Protein AF-A0A7L0GWW5-F1 (afdb_monomer_lite)

Structure (mmCIF, N/CA/C/O backbone):
data_AF-A0A7L0GWW5-F1
#
_entry.id   AF-A0A7L0GWW5-F1
#
loop_
_atom_site.group_PDB
_atom_site.id
_atom_site.type_symbol
_atom_site.label_atom_id
_atom_site.label_alt_id
_atom_site.label_comp_id
_atom_site.label_asym_id
_atom_site.label_entity_id
_atom_site.label_seq_id
_atom_site.pdbx_PDB_ins_code
_atom_site.Cartn_x
_atom_site.Cartn_y
_atom_site.Cartn_z
_atom_site.occupancy
_atom_site.B_iso_or_equiv
_atom_site.auth_seq_id
_atom_site.auth_comp_id
_atom_site.auth_asym_id
_atom_site.auth_atom_id
_atom_site.pdbx_PDB_model_num
ATOM 1 N N . VAL A 1 1 ? -9.782 -15.167 8.260 1.00 96.25 1 VAL A N 1
ATOM 2 C CA . VAL A 1 1 ? -9.524 -15.244 9.720 1.00 96.25 1 VAL A CA 1
ATOM 3 C C . VAL A 1 1 ? -10.142 -14.069 10.475 1.00 96.25 1 VAL A C 1
ATOM 5 O O . VAL A 1 1 ? -11.089 -14.306 11.206 1.00 96.25 1 VAL A O 1
ATOM 8 N N . LEU A 1 2 ? -9.711 -12.818 10.256 1.00 97.88 2 LEU A N 1
ATOM 9 C CA . LEU A 1 2 ? -10.124 -11.645 11.058 1.00 97.88 2 LEU A CA 1
ATOM 10 C C . LEU A 1 2 ? -11.643 -11.485 11.277 1.00 97.88 2 LEU A C 1
ATOM 12 O O . LEU A 1 2 ? -12.079 -11.343 12.416 1.00 97.88 2 LEU A O 1
ATOM 16 N N . ARG A 1 3 ? -12.463 -11.606 10.222 1.00 98.06 3 ARG A N 1
ATOM 17 C CA . ARG A 1 3 ? -13.935 -11.537 10.350 1.00 98.06 3 ARG A CA 1
ATOM 18 C C . ARG A 1 3 ? -14.515 -12.601 11.290 1.00 98.06 3 ARG A C 1
ATOM 20 O O . ARG A 1 3 ? -15.441 -12.308 12.030 1.00 98.06 3 ARG A O 1
ATOM 27 N N . CYS A 1 4 ? -13.964 -13.817 11.280 1.00 98.19 4 CYS A N 1
ATOM 28 C CA . CYS A 1 4 ? -14.399 -14.910 12.158 1.00 98.19 4 CYS A CA 1
ATOM 29 C C . CYS A 1 4 ? -14.091 -14.619 13.633 1.00 98.19 4 CYS A C 1
ATOM 31 O O . CYS A 1 4 ? -14.794 -15.097 14.513 1.00 98.19 4 CYS A O 1
ATOM 33 N N . LEU A 1 5 ? -13.053 -13.822 13.894 1.00 98.25 5 LEU A N 1
ATOM 34 C CA . LEU A 1 5 ? -12.665 -13.383 15.234 1.00 98.25 5 LEU A CA 1
ATOM 35 C C . LEU A 1 5 ? -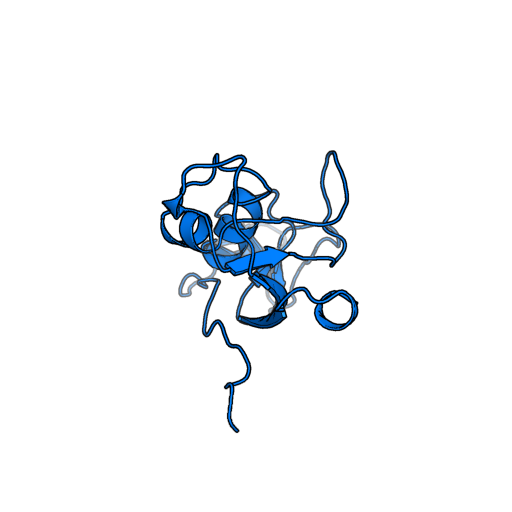13.407 -12.108 15.675 1.00 98.25 5 LEU A C 1
ATOM 37 O O . LEU A 1 5 ? -13.086 -11.547 16.715 1.00 98.25 5 LEU A O 1
ATOM 41 N N . GLY A 1 6 ? -14.374 -11.626 14.885 1.00 98.25 6 GLY A N 1
ATOM 42 C CA . GLY A 1 6 ? -15.159 -10.432 15.204 1.00 98.25 6 GLY A CA 1
ATOM 43 C C . GLY A 1 6 ? -14.499 -9.105 14.824 1.00 98.25 6 GLY A C 1
ATOM 44 O O . GLY A 1 6 ? -15.015 -8.054 15.189 1.00 98.25 6 GLY A O 1
ATOM 45 N N . ILE A 1 7 ? -13.392 -9.120 14.072 1.00 98.31 7 ILE A N 1
ATOM 46 C CA . ILE A 1 7 ? -12.709 -7.898 13.631 1.00 98.31 7 ILE A CA 1
ATOM 47 C C . ILE A 1 7 ? -13.275 -7.466 12.267 1.00 98.31 7 ILE A C 1
ATOM 49 O O . ILE A 1 7 ? -13.088 -8.189 11.273 1.00 98.31 7 ILE A O 1
ATOM 53 N N . PRO A 1 8 ? -13.936 -6.293 12.155 1.00 98.50 8 PRO A N 1
ATOM 54 C CA . PRO A 1 8 ? -14.446 -5.813 10.875 1.00 98.50 8 PRO A CA 1
ATOM 55 C C . PRO A 1 8 ? -13.290 -5.632 9.895 1.00 98.50 8 PRO A C 1
ATOM 57 O O . PRO A 1 8 ? -12.327 -4.932 10.186 1.00 98.50 8 PRO A O 1
ATOM 60 N N . THR A 1 9 ? -13.364 -6.303 8.746 1.00 98.44 9 THR A N 1
ATOM 61 C CA . THR A 1 9 ? -12.257 -6.366 7.781 1.00 98.44 9 THR A CA 1
ATOM 62 C C . THR A 1 9 ? -12.784 -6.308 6.354 1.00 98.44 9 THR A C 1
ATOM 64 O O . THR A 1 9 ? -13.790 -6.956 6.042 1.00 98.44 9 THR A O 1
ATOM 67 N N . ARG A 1 10 ? -12.092 -5.602 5.463 1.00 98.31 10 ARG A N 1
ATOM 68 C CA . ARG A 1 10 ? -12.332 -5.593 4.013 1.00 98.31 10 ARG A CA 1
ATOM 69 C C . ARG A 1 10 ? -11.044 -5.889 3.245 1.00 98.31 10 ARG A C 1
ATOM 71 O O . ARG A 1 10 ? -9.953 -5.724 3.778 1.00 98.31 10 ARG A O 1
ATOM 78 N N . MET A 1 11 ? -11.182 -6.370 2.013 1.00 97.94 11 MET A N 1
ATOM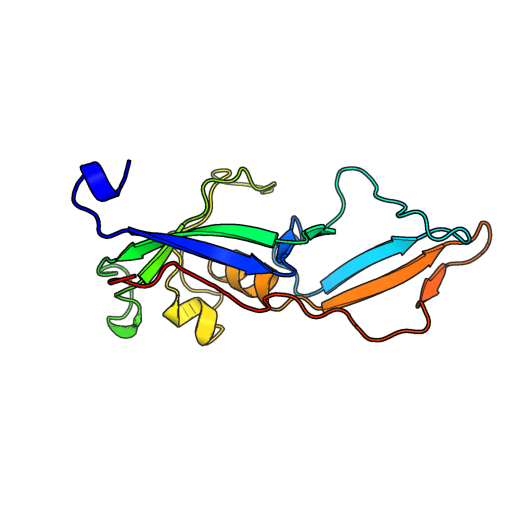 79 C CA . MET A 1 11 ? -10.050 -6.502 1.090 1.00 97.94 11 MET A CA 1
ATOM 80 C C . MET A 1 11 ? -9.949 -5.242 0.247 1.00 97.94 11 MET A C 1
ATOM 82 O O . MET A 1 11 ? -10.983 -4.690 -0.139 1.00 97.94 11 MET A O 1
ATOM 86 N N . VAL A 1 12 ? -8.728 -4.812 -0.035 1.00 98.38 12 VAL A N 1
ATOM 87 C CA . VAL A 1 12 ? -8.451 -3.624 -0.836 1.00 98.38 12 VAL A CA 1
ATOM 88 C C . VAL A 1 12 ? -7.464 -3.993 -1.930 1.00 98.38 12 VAL A C 1
ATOM 90 O O . VAL A 1 12 ? -6.499 -4.706 -1.673 1.00 98.38 12 VAL A O 1
ATOM 93 N N . THR A 1 13 ? -7.728 -3.526 -3.145 1.00 97.50 13 THR A N 1
ATOM 94 C CA . THR A 1 13 ? -6.857 -3.698 -4.308 1.00 97.50 13 THR A CA 1
ATOM 95 C C . THR A 1 13 ? -6.334 -2.339 -4.736 1.00 97.50 13 THR A C 1
ATOM 97 O O . THR A 1 13 ? -7.131 -1.442 -4.994 1.00 97.50 13 THR A O 1
ATOM 100 N N . GLY A 1 14 ? -5.018 -2.189 -4.838 1.00 95.00 14 GLY A N 1
ATOM 101 C CA . GLY A 1 14 ? -4.369 -1.043 -5.474 1.00 95.00 14 GLY A CA 1
ATOM 102 C C . GLY A 1 14 ? -3.789 -1.460 -6.818 1.00 95.00 14 GLY A C 1
ATOM 103 O O . GLY A 1 14 ? -3.210 -2.540 -6.925 1.00 95.00 14 GLY A O 1
ATOM 104 N N . PHE A 1 15 ? -3.942 -0.624 -7.839 1.00 92.81 15 PHE A N 1
ATOM 105 C CA . PHE A 1 15 ? -3.317 -0.838 -9.143 1.00 92.81 15 PHE A CA 1
ATOM 106 C C . PHE A 1 15 ? -2.016 -0.047 -9.232 1.00 92.81 15 PHE A C 1
ATOM 108 O O . PHE A 1 15 ? -1.880 0.985 -8.575 1.00 92.81 15 PHE A O 1
ATOM 115 N N . THR A 1 16 ? -1.075 -0.552 -10.033 1.00 90.56 16 THR A N 1
ATOM 116 C CA . THR A 1 16 ? 0.296 -0.028 -10.148 1.00 90.56 16 THR A CA 1
ATOM 117 C C . THR A 1 16 ? 0.967 0.113 -8.778 1.00 90.56 16 THR A C 1
ATOM 119 O O . THR A 1 16 ? 1.116 1.209 -8.254 1.00 90.56 16 THR A O 1
ATOM 122 N N . TRP A 1 17 ? 1.348 -1.008 -8.166 1.00 89.69 17 TRP A N 1
ATOM 123 C CA . TRP A 1 17 ? 1.903 -1.057 -6.809 1.00 89.69 17 TRP A CA 1
ATOM 124 C C . TRP A 1 17 ? 3.425 -1.184 -6.825 1.00 89.69 17 TRP A C 1
ATOM 126 O O . TRP A 1 17 ? 3.957 -2.126 -7.406 1.00 89.69 17 TRP A O 1
ATOM 136 N N . ALA A 1 18 ? 4.131 -0.269 -6.167 1.00 90.00 18 ALA A N 1
ATOM 137 C CA . ALA A 1 18 ? 5.579 -0.355 -6.023 1.00 90.00 18 ALA A CA 1
ATOM 138 C C . ALA A 1 18 ? 5.965 -1.387 -4.949 1.00 90.00 18 ALA A C 1
ATOM 140 O O . ALA A 1 18 ? 5.683 -1.212 -3.765 1.00 90.00 18 ALA A O 1
ATOM 141 N N . HIS A 1 19 ? 6.636 -2.458 -5.364 1.00 84.44 19 HIS A N 1
ATOM 142 C CA . HIS A 1 19 ? 7.061 -3.565 -4.511 1.00 84.44 19 HIS A CA 1
ATOM 143 C C . HIS A 1 19 ? 8.585 -3.588 -4.327 1.00 84.44 19 HIS A C 1
ATOM 145 O O . HIS A 1 19 ? 9.330 -3.167 -5.212 1.00 84.44 19 HIS A O 1
ATOM 151 N 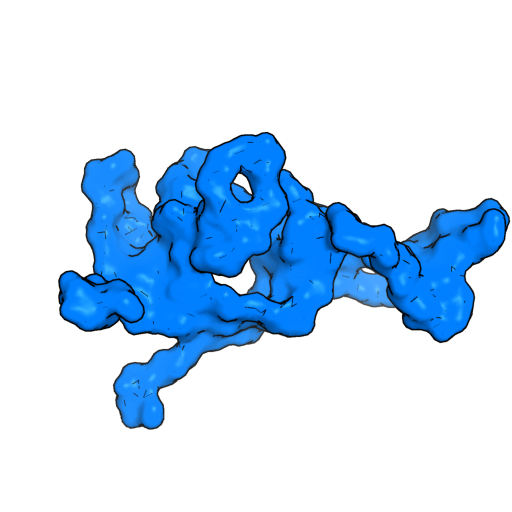N . ASN A 1 20 ? 9.045 -4.079 -3.169 1.00 75.88 20 ASN A N 1
ATOM 152 C CA . ASN A 1 20 ? 10.462 -4.214 -2.797 1.00 75.88 20 ASN A CA 1
ATOM 153 C C . ASN A 1 20 ? 11.307 -2.941 -2.986 1.00 75.88 20 ASN A C 1
ATOM 155 O O . ASN A 1 20 ? 12.502 -2.999 -3.260 1.00 75.88 20 ASN A O 1
ATOM 159 N N . THR A 1 21 ? 10.711 -1.762 -2.778 1.00 77.00 21 THR A N 1
ATOM 160 C CA . THR A 1 21 ? 11.422 -0.475 -2.890 1.00 77.00 21 THR A CA 1
ATOM 161 C C . THR A 1 21 ? 12.260 -0.122 -1.664 1.00 77.00 21 THR A C 1
ATOM 163 O O . THR A 1 21 ? 12.819 0.970 -1.601 1.00 77.00 21 THR A O 1
ATOM 166 N N . ASN A 1 22 ? 12.305 -0.984 -0.639 1.00 79.44 22 ASN A N 1
ATOM 167 C CA . ASN A 1 22 ? 12.841 -0.646 0.685 1.00 79.44 22 ASN A CA 1
ATOM 168 C C . ASN A 1 22 ? 12.252 0.665 1.247 1.00 79.44 22 ASN A C 1
ATOM 170 O O . ASN A 1 22 ? 12.934 1.438 1.917 1.00 79.44 22 ASN A O 1
ATOM 174 N N . SER A 1 23 ? 10.962 0.907 0.984 1.00 81.19 23 SER A N 1
ATOM 175 C CA . SER A 1 23 ? 10.244 2.141 1.335 1.00 81.19 23 SER A CA 1
ATOM 176 C C . SER A 1 23 ? 10.764 3.414 0.643 1.00 81.19 23 SER A C 1
ATOM 178 O O . SER A 1 23 ? 10.574 4.518 1.154 1.00 81.19 23 SER A O 1
ATOM 180 N N . CYS A 1 24 ? 11.409 3.276 -0.519 1.00 84.06 24 CYS A N 1
ATOM 181 C CA . CYS A 1 24 ? 11.789 4.398 -1.372 1.00 84.06 24 CYS A CA 1
ATOM 182 C C . CYS A 1 24 ? 10.613 4.870 -2.244 1.00 84.06 24 CYS A C 1
ATOM 184 O O . CYS A 1 24 ? 9.790 4.068 -2.690 1.00 84.06 24 CYS A O 1
ATOM 186 N N . LEU A 1 25 ? 10.575 6.176 -2.530 1.00 88.88 25 LEU A N 1
ATOM 187 C CA . LEU A 1 25 ? 9.609 6.822 -3.432 1.00 88.88 25 LEU A CA 1
ATOM 188 C C . LEU A 1 25 ? 10.040 6.789 -4.908 1.00 88.88 25 LEU A C 1
ATOM 190 O O . LEU A 1 25 ? 9.449 7.479 -5.743 1.00 88.88 25 LEU A O 1
ATOM 194 N N . SER A 1 26 ? 11.058 6.002 -5.237 1.00 86.88 26 SER A N 1
ATOM 195 C CA . SER A 1 26 ? 11.507 5.763 -6.603 1.00 86.88 26 SER A CA 1
ATOM 196 C C . SER A 1 26 ? 11.602 4.269 -6.884 1.00 86.88 26 SER A C 1
ATOM 198 O O . SER A 1 26 ? 11.990 3.483 -6.018 1.00 86.88 26 SER A O 1
ATOM 200 N N . VAL A 1 27 ? 11.240 3.898 -8.107 1.00 87.19 27 VAL A N 1
ATOM 201 C CA . VAL A 1 27 ? 11.441 2.568 -8.684 1.00 87.19 27 VAL A CA 1
ATOM 202 C C . VAL A 1 27 ? 12.096 2.754 -10.039 1.00 87.19 27 VAL A C 1
ATOM 204 O O . VAL A 1 27 ? 11.663 3.606 -10.812 1.00 87.19 27 VAL A O 1
ATOM 207 N N . ASP A 1 28 ? 13.102 1.949 -10.338 1.00 85.69 28 ASP A N 1
ATOM 208 C CA . ASP A 1 28 ? 13.779 1.962 -11.626 1.00 85.69 28 ASP A CA 1
ATOM 209 C C . ASP A 1 28 ? 13.490 0.642 -12.342 1.00 85.69 28 ASP A C 1
ATOM 211 O O . ASP A 1 28 ? 13.753 -0.434 -11.807 1.00 85.69 28 ASP A O 1
ATOM 215 N N . GLU A 1 29 ? 12.916 0.719 -13.542 1.00 85.88 29 GLU A N 1
ATOM 216 C CA . GLU A 1 29 ? 12.742 -0.437 -14.424 1.00 85.88 29 GLU A CA 1
ATOM 217 C C . GLU A 1 29 ? 13.706 -0.324 -15.604 1.00 85.88 29 GLU A C 1
ATOM 219 O O . GLU A 1 29 ? 13.774 0.718 -16.257 1.00 85.88 29 GLU A O 1
ATOM 224 N N . TYR A 1 30 ? 14.417 -1.408 -15.899 1.00 86.62 30 TYR A N 1
ATOM 225 C CA . TYR A 1 30 ? 15.420 -1.469 -16.958 1.00 86.62 30 TYR A CA 1
ATOM 226 C C . TYR A 1 30 ? 14.918 -2.360 -18.086 1.00 86.62 30 TYR A C 1
ATOM 228 O O . TYR A 1 30 ? 14.517 -3.491 -17.837 1.00 86.62 30 TYR A O 1
ATOM 236 N N . TYR A 1 31 ? 14.955 -1.872 -19.318 1.00 87.56 31 TYR A N 1
ATOM 237 C CA . TYR A 1 31 ? 14.555 -2.627 -20.502 1.00 87.56 31 TYR A CA 1
ATOM 238 C C . TYR A 1 31 ? 15.704 -2.665 -21.504 1.00 87.56 31 TYR A C 1
ATOM 240 O O . TYR A 1 31 ? 16.466 -1.701 -21.591 1.00 87.56 31 TYR A O 1
ATOM 248 N N . ASP A 1 32 ? 15.828 -3.755 -22.255 1.00 89.25 32 ASP A N 1
ATOM 249 C CA . ASP A 1 32 ? 16.730 -3.803 -23.406 1.00 89.25 32 ASP A CA 1
ATOM 250 C C . ASP A 1 32 ? 16.137 -3.091 -24.634 1.00 89.25 32 ASP A C 1
ATOM 252 O O . ASP A 1 32 ? 15.032 -2.539 -24.604 1.00 89.25 32 ASP A O 1
ATOM 256 N N . GLU A 1 33 ? 16.901 -3.075 -25.727 1.00 87.75 33 GLU A N 1
ATOM 257 C CA . GLU A 1 33 ? 16.505 -2.438 -26.987 1.00 87.75 33 GLU A CA 1
ATOM 258 C C . GLU A 1 33 ? 15.299 -3.112 -27.662 1.00 87.75 33 GLU A C 1
ATOM 260 O O . GLU A 1 33 ? 14.588 -2.450 -28.421 1.00 87.75 33 GLU A O 1
ATOM 265 N N . ASP A 1 34 ? 15.023 -4.378 -27.338 1.00 89.19 34 ASP A N 1
ATOM 266 C CA . ASP A 1 34 ? 13.869 -5.138 -27.829 1.00 89.19 34 ASP A CA 1
ATOM 267 C C . ASP A 1 34 ? 12.613 -4.928 -26.957 1.00 89.19 34 ASP A C 1
ATOM 269 O O . ASP A 1 34 ? 11.525 -5.417 -27.278 1.00 89.19 34 ASP A O 1
ATOM 273 N N . GLY A 1 35 ? 12.734 -4.167 -25.863 1.00 85.56 35 GLY A N 1
ATOM 274 C CA . GLY A 1 35 ? 11.650 -3.894 -24.921 1.00 85.56 35 GLY A CA 1
ATOM 275 C C . GLY A 1 35 ? 11.424 -5.011 -23.901 1.00 85.56 35 GLY A C 1
ATOM 276 O O . GLY A 1 35 ? 10.378 -5.040 -23.246 1.00 85.56 35 GLY A O 1
ATOM 277 N N . THR A 1 36 ? 12.383 -5.919 -23.733 1.00 88.00 36 THR A N 1
ATOM 278 C CA . THR A 1 36 ? 12.352 -6.949 -22.693 1.00 88.00 36 THR A CA 1
ATOM 279 C C . THR A 1 36 ? 12.761 -6.337 -21.361 1.00 88.00 36 THR A C 1
ATOM 281 O O . THR A 1 36 ? 13.791 -5.674 -21.253 1.00 88.00 36 THR A O 1
ATOM 284 N N . LEU A 1 37 ? 11.962 -6.572 -20.319 1.00 85.19 37 LEU A N 1
ATOM 285 C CA . LEU A 1 37 ? 12.292 -6.151 -18.960 1.00 85.19 37 LEU A CA 1
ATOM 286 C C . LEU A 1 37 ? 13.502 -6.945 -18.453 1.00 85.19 37 LEU A C 1
ATOM 288 O O . LEU A 1 37 ? 13.421 -8.151 -18.224 1.00 85.19 37 LEU A O 1
ATOM 292 N N . LEU A 1 38 ? 14.600 -6.243 -18.203 1.00 83.62 38 LEU A N 1
ATOM 293 C CA . LEU A 1 38 ? 15.816 -6.758 -17.589 1.00 83.62 38 LEU A CA 1
ATOM 294 C C . LEU A 1 38 ? 15.634 -6.772 -16.068 1.00 83.62 38 LEU A C 1
ATOM 296 O O . LEU A 1 38 ? 16.276 -6.024 -15.332 1.00 83.62 38 LEU A O 1
ATOM 300 N N . THR A 1 39 ? 14.695 -7.576 -15.572 1.00 65.94 39 THR A N 1
ATOM 301 C CA . THR A 1 39 ? 14.515 -7.722 -14.123 1.00 65.94 39 THR A CA 1
ATOM 302 C C . THR A 1 39 ? 15.650 -8.581 -13.582 1.00 65.94 39 THR A C 1
ATOM 304 O O . THR A 1 39 ? 15.734 -9.772 -13.874 1.00 65.94 39 THR A O 1
ATOM 307 N N . GLN A 1 40 ? 16.528 -7.999 -12.763 1.00 57.19 40 GLN A N 1
ATOM 308 C CA . GLN A 1 40 ? 17.241 -8.825 -11.797 1.00 57.19 40 GLN A CA 1
ATOM 309 C C . GLN A 1 40 ? 16.206 -9.247 -10.758 1.00 57.19 40 GLN A C 1
ATOM 311 O O . GLN A 1 40 ? 15.499 -8.402 -10.220 1.00 57.19 40 GLN A O 1
ATOM 316 N N . ASP A 1 41 ? 16.117 -10.546 -10.491 1.00 53.75 41 ASP A N 1
ATOM 317 C CA . ASP A 1 41 ? 15.093 -11.261 -9.701 1.00 53.75 41 ASP A CA 1
ATOM 318 C C . ASP A 1 41 ? 14.873 -10.747 -8.248 1.00 53.75 41 ASP A C 1
ATOM 320 O O . ASP A 1 41 ? 14.178 -11.367 -7.450 1.00 53.75 41 ASP A O 1
ATOM 324 N N . LYS A 1 42 ? 15.508 -9.628 -7.868 1.00 54.84 42 LYS A N 1
ATOM 325 C CA . LYS A 1 42 ? 15.508 -8.996 -6.540 1.00 54.84 42 LYS A CA 1
ATOM 326 C C . LYS A 1 42 ? 15.409 -7.461 -6.568 1.00 54.84 42 LYS A C 1
ATOM 328 O O . LYS A 1 42 ? 15.552 -6.829 -5.525 1.00 54.84 42 LYS A O 1
ATOM 333 N N . SER A 1 43 ? 15.221 -6.830 -7.732 1.00 64.31 43 SER A N 1
ATOM 334 C CA . SER A 1 43 ? 15.091 -5.368 -7.832 1.00 64.31 43 SER A CA 1
ATOM 335 C C . SER A 1 43 ? 13.641 -4.915 -7.646 1.00 64.31 43 SER A C 1
ATOM 337 O O . SER A 1 43 ? 12.711 -5.596 -8.075 1.00 64.31 43 SER A O 1
ATOM 339 N N . ALA A 1 44 ? 13.456 -3.747 -7.023 1.00 72.19 44 ALA A N 1
ATOM 340 C CA . ALA A 1 44 ? 12.172 -3.061 -6.908 1.00 72.19 44 ALA A CA 1
ATOM 341 C C . ALA A 1 44 ? 11.406 -3.057 -8.244 1.00 72.19 44 ALA A C 1
ATOM 343 O O . ALA A 1 44 ? 11.997 -2.802 -9.292 1.00 72.19 44 ALA A O 1
ATOM 344 N N . CYS A 1 45 ? 10.101 -3.320 -8.221 1.00 80.00 45 CYS A N 1
ATOM 345 C CA . CYS A 1 45 ? 9.288 -3.404 -9.436 1.00 80.00 45 CYS A CA 1
ATOM 346 C C . CYS A 1 45 ? 7.880 -2.844 -9.222 1.00 80.00 45 CYS A C 1
ATOM 348 O O . CYS A 1 45 ? 7.429 -2.680 -8.086 1.00 80.00 45 CYS A O 1
ATOM 350 N N . VAL A 1 46 ? 7.176 -2.537 -10.316 1.00 87.75 46 VAL A N 1
ATOM 351 C CA . VAL A 1 46 ? 5.775 -2.107 -10.260 1.00 87.75 46 VAL A CA 1
ATOM 352 C C . VAL A 1 46 ? 4.865 -3.277 -10.618 1.00 87.75 46 VAL A C 1
ATOM 354 O O . VAL A 1 46 ? 4.772 -3.694 -11.770 1.00 87.75 46 VAL A O 1
ATOM 357 N N . TRP A 1 47 ? 4.145 -3.798 -9.630 1.00 89.69 47 TRP A N 1
ATOM 358 C CA . TRP A 1 47 ? 3.115 -4.806 -9.852 1.00 89.69 47 TRP A CA 1
ATOM 359 C C . TRP A 1 47 ? 1.894 -4.187 -10.523 1.00 89.69 47 TRP A C 1
ATOM 361 O O . TRP A 1 47 ? 1.479 -3.074 -10.194 1.00 89.69 47 TRP A O 1
ATOM 371 N N . THR A 1 48 ? 1.262 -4.934 -11.431 1.00 91.25 48 THR A N 1
ATOM 372 C CA . THR A 1 48 ? 0.022 -4.497 -12.090 1.00 91.25 48 THR A CA 1
ATOM 373 C C . THR A 1 48 ? -1.070 -4.183 -11.069 1.00 91.25 48 THR A C 1
ATOM 375 O O . THR A 1 48 ? -1.752 -3.163 -11.180 1.00 91.25 48 THR A O 1
ATOM 378 N N . PHE A 1 49 ? -1.203 -5.032 -10.051 1.00 94.00 49 PHE A N 1
ATOM 379 C CA . PHE A 1 49 ? -2.044 -4.798 -8.889 1.00 94.00 49 PHE A CA 1
ATOM 380 C C . PHE A 1 49 ? -1.449 -5.481 -7.659 1.00 94.00 49 PHE A C 1
ATOM 382 O O . PHE A 1 49 ? -0.694 -6.445 -7.774 1.00 94.00 49 PHE A O 1
ATOM 389 N N . HIS A 1 50 ? -1.839 -5.000 -6.486 1.00 95.19 50 HIS A N 1
ATOM 390 C CA . HIS A 1 50 ? -1.560 -5.633 -5.206 1.00 95.19 50 HIS A CA 1
ATOM 391 C C . HIS A 1 50 ? -2.807 -5.622 -4.332 1.00 95.19 50 HIS A C 1
ATOM 393 O O . HIS A 1 50 ? -3.646 -4.723 -4.443 1.00 95.19 50 HIS A O 1
ATOM 399 N N . VAL A 1 51 ? -2.943 -6.628 -3.473 1.00 96.81 51 VAL A N 1
ATOM 400 C CA . VAL A 1 51 ? -4.099 -6.786 -2.590 1.00 96.81 51 VAL A CA 1
ATOM 401 C C . VAL A 1 51 ? -3.634 -6.873 -1.147 1.00 96.81 51 VAL A C 1
ATOM 403 O O . VAL A 1 51 ? -2.752 -7.658 -0.818 1.00 96.81 51 VAL A O 1
ATOM 406 N N . TRP A 1 52 ? -4.290 -6.115 -0.274 1.00 97.50 52 TRP A N 1
ATOM 407 C CA . TRP A 1 52 ? -4.086 -6.167 1.171 1.00 97.50 52 TRP A CA 1
ATOM 408 C C . TRP A 1 52 ? -5.429 -6.172 1.910 1.00 97.50 52 TRP A C 1
ATOM 410 O O . TRP A 1 52 ? -6.517 -6.150 1.316 1.00 97.50 52 TRP A O 1
ATOM 420 N N . ASN A 1 53 ? -5.377 -6.247 3.237 1.00 98.38 53 ASN A N 1
ATOM 421 C CA . ASN A 1 53 ? -6.549 -6.171 4.096 1.00 98.38 53 ASN A CA 1
ATOM 422 C C . ASN A 1 53 ? -6.596 -4.839 4.835 1.00 98.38 53 ASN A C 1
ATOM 424 O O . ASN A 1 53 ? -5.577 -4.320 5.264 1.00 98.38 53 ASN A O 1
ATOM 428 N N . GLU A 1 54 ? -7.797 -4.319 5.057 1.00 98.56 54 GLU A N 1
ATOM 429 C CA . GLU A 1 54 ? -8.013 -3.254 6.028 1.00 98.56 54 GLU A CA 1
ATOM 430 C C . GLU A 1 54 ? -8.916 -3.754 7.141 1.00 98.56 54 GLU A C 1
ATOM 432 O O . GLU A 1 54 ? -9.994 -4.287 6.860 1.00 98.56 54 GLU A O 1
ATOM 437 N N . CYS A 1 55 ? -8.511 -3.563 8.393 1.00 98.12 55 CYS A N 1
ATOM 438 C CA . CYS A 1 55 ? -9.339 -3.875 9.551 1.00 98.12 55 CYS A CA 1
ATOM 439 C C . CYS A 1 55 ? -9.681 -2.628 10.363 1.00 98.12 55 CYS A C 1
ATOM 441 O O . CYS A 1 55 ? -8.890 -1.692 10.444 1.00 98.12 55 CYS A O 1
ATOM 443 N N . TRP A 1 56 ? -10.863 -2.615 10.969 1.00 98.44 56 TRP A N 1
ATOM 444 C CA . TRP A 1 56 ? -11.339 -1.491 11.765 1.00 98.44 56 TRP A CA 1
ATOM 445 C C . TRP A 1 56 ? -11.012 -1.695 13.242 1.00 98.44 56 TRP A C 1
ATOM 447 O O . TRP A 1 56 ? -11.506 -2.637 13.863 1.00 98.44 56 TRP A O 1
ATOM 457 N N . MET A 1 57 ? -10.216 -0.796 13.816 1.00 98.19 57 MET A N 1
ATOM 458 C CA . MET A 1 57 ? -9.905 -0.791 15.247 1.00 98.19 57 MET A CA 1
ATOM 459 C C . MET A 1 57 ? -9.503 0.605 15.731 1.00 98.19 57 MET A C 1
ATOM 461 O O . MET A 1 57 ? -9.109 1.469 14.945 1.00 98.19 57 MET A O 1
ATOM 465 N N . ALA A 1 58 ? -9.598 0.826 17.040 1.00 97.69 58 ALA A N 1
ATOM 466 C CA . ALA A 1 58 ? -8.981 1.983 17.676 1.00 97.69 58 ALA A CA 1
ATOM 467 C C . ALA A 1 58 ? -7.465 1.774 17.812 1.00 97.69 58 ALA A C 1
ATOM 469 O O . ALA A 1 58 ? -7.010 0.645 17.996 1.00 97.69 58 ALA A O 1
ATOM 470 N N . ARG A 1 59 ? -6.697 2.865 17.764 1.00 97.38 59 ARG A N 1
ATOM 471 C CA . ARG A 1 59 ? -5.247 2.877 18.015 1.00 97.38 59 ARG A CA 1
ATOM 472 C C . ARG A 1 59 ? -4.960 3.604 19.320 1.00 97.38 59 ARG A C 1
ATOM 474 O O . ARG A 1 59 ? -4.620 4.780 19.314 1.00 97.38 59 ARG A O 1
ATOM 481 N N . ALA A 1 60 ? -5.182 2.918 20.442 1.00 96.88 60 ALA A N 1
ATOM 482 C CA . ALA A 1 60 ? -4.985 3.482 21.784 1.00 96.88 60 ALA A CA 1
ATOM 483 C C . ALA A 1 60 ? -3.511 3.812 22.088 1.00 96.88 60 ALA A C 1
ATOM 485 O O . ALA A 1 60 ? -3.221 4.589 22.991 1.00 96.88 60 ALA A O 1
ATOM 486 N N . ASP A 1 61 ? -2.600 3.218 21.324 1.00 97.31 61 ASP A N 1
ATOM 487 C CA . ASP A 1 61 ? -1.165 3.474 21.313 1.00 97.31 61 ASP A CA 1
ATOM 488 C C . ASP A 1 61 ? -0.776 4.751 20.543 1.00 97.31 61 ASP A C 1
ATOM 490 O O . ASP A 1 61 ? 0.349 5.223 20.681 1.00 97.31 61 ASP A O 1
ATOM 494 N N . LEU A 1 62 ? -1.692 5.333 19.758 1.00 97.19 62 LEU A N 1
ATOM 495 C CA . LEU A 1 62 ? -1.461 6.532 18.954 1.00 97.19 62 LEU A CA 1
ATOM 496 C C . LEU A 1 62 ? -2.465 7.653 19.278 1.00 97.19 62 LEU A C 1
ATOM 498 O O . LEU A 1 62 ? -3.384 7.510 20.083 1.00 97.19 62 LEU A O 1
ATOM 502 N N . LEU A 1 63 ? -2.315 8.797 18.601 1.00 96.69 63 LEU A N 1
ATOM 503 C CA . LEU A 1 63 ? -3.299 9.878 18.666 1.00 96.69 63 LEU A CA 1
ATOM 504 C C . LEU A 1 63 ? -4.681 9.408 18.167 1.00 96.69 63 LEU A C 1
ATOM 506 O O . LEU A 1 63 ? -4.750 8.709 17.151 1.00 96.69 63 LEU A O 1
ATOM 510 N N . PRO A 1 64 ? -5.792 9.880 18.773 1.00 96.56 64 PRO A N 1
ATOM 511 C CA . PRO A 1 64 ? -7.149 9.456 18.413 1.00 96.56 64 PRO A CA 1
ATOM 512 C C . PRO A 1 64 ? -7.487 9.563 16.919 1.00 96.56 64 PRO A C 1
ATOM 514 O O . PRO A 1 64 ? -8.248 8.740 16.409 1.00 96.56 64 PRO A O 1
ATOM 517 N N . LYS A 1 65 ? -6.877 10.523 16.203 1.00 97.38 65 LYS A N 1
ATOM 518 C CA . LYS A 1 65 ? -7.053 10.720 14.753 1.00 97.38 65 LYS A CA 1
ATOM 519 C C . LYS A 1 65 ? -6.671 9.501 13.897 1.00 97.38 65 LYS A C 1
ATOM 521 O O . LYS A 1 65 ? -7.117 9.416 12.761 1.00 97.38 65 LYS A O 1
ATOM 526 N N . TYR A 1 66 ? -5.865 8.572 14.415 1.00 98.38 66 TYR A N 1
ATOM 527 C CA . TYR A 1 66 ? -5.397 7.388 13.683 1.00 98.38 66 TYR A CA 1
ATOM 528 C C . TYR A 1 66 ? -6.249 6.127 13.908 1.00 98.38 66 TYR A C 1
ATOM 530 O O . TYR A 1 66 ? -5.934 5.058 13.383 1.00 98.38 66 TYR A O 1
ATOM 538 N N . SER A 1 67 ? -7.338 6.231 14.671 1.00 97.94 67 SER A N 1
ATOM 539 C CA . SER A 1 67 ? -8.322 5.149 14.786 1.00 97.94 67 SER A CA 1
ATOM 540 C C . SER A 1 67 ? -9.128 4.971 13.491 1.00 97.94 67 SER A C 1
ATOM 542 O O . SER A 1 67 ? -9.241 5.892 12.685 1.00 97.94 67 SER A O 1
ATOM 544 N N . GLY A 1 68 ? -9.724 3.791 13.299 1.00 98.44 68 GLY A N 1
ATOM 545 C CA . GLY A 1 68 ? -10.523 3.457 12.116 1.00 98.44 68 GLY A CA 1
ATOM 546 C C . GLY A 1 68 ? -9.870 2.358 11.282 1.00 98.44 68 GLY A C 1
ATOM 547 O O . GLY A 1 68 ? -9.375 1.377 11.840 1.00 98.44 68 GLY A O 1
ATOM 548 N N . TRP A 1 69 ? -9.867 2.502 9.954 1.00 98.69 69 TRP A N 1
ATOM 549 C CA . TRP A 1 69 ? -9.256 1.524 9.047 1.00 98.69 69 TRP A CA 1
ATOM 550 C C . TRP A 1 69 ? -7.731 1.490 9.180 1.00 98.69 69 TRP A C 1
ATOM 552 O O . TRP A 1 69 ? -7.057 2.514 9.063 1.00 98.69 69 TRP A O 1
ATOM 562 N N . GLN A 1 70 ? -7.203 0.287 9.386 1.00 98.62 70 GLN A N 1
ATOM 563 C CA . GLN A 1 70 ? -5.780 -0.017 9.459 1.00 98.62 70 GLN A CA 1
ATOM 564 C C . GLN A 1 70 ? -5.422 -0.974 8.325 1.00 98.62 70 GLN A C 1
ATOM 566 O O . GLN A 1 70 ? -6.061 -2.019 8.209 1.00 98.62 70 GLN A O 1
ATOM 571 N N . ALA A 1 71 ? -4.422 -0.645 7.515 1.00 98.25 71 ALA A N 1
ATOM 572 C CA . ALA A 1 71 ? -3.900 -1.510 6.469 1.00 98.25 71 ALA A CA 1
ATOM 573 C C . ALA A 1 71 ? -2.997 -2.604 7.065 1.00 98.25 71 ALA A C 1
ATOM 575 O O . ALA A 1 71 ? -2.129 -2.335 7.898 1.00 98.25 71 ALA A O 1
ATOM 576 N N . LEU A 1 72 ? -3.240 -3.847 6.654 1.00 97.00 72 LEU A N 1
ATOM 577 C CA . LEU A 1 72 ? -2.486 -5.046 6.996 1.00 97.00 72 LEU A CA 1
ATOM 578 C C . LEU A 1 72 ? -2.175 -5.800 5.712 1.00 97.00 72 LEU A C 1
ATOM 580 O O . LEU A 1 72 ? -3.076 -6.111 4.931 1.00 97.00 72 LEU A O 1
ATOM 584 N N . ASP A 1 73 ? -0.913 -6.151 5.534 1.00 95.62 73 ASP A N 1
ATOM 585 C CA . ASP A 1 73 ? -0.452 -6.905 4.380 1.00 95.62 73 ASP A CA 1
ATOM 586 C C . ASP A 1 73 ? 0.319 -8.133 4.858 1.00 95.62 73 ASP A C 1
ATOM 588 O O . ASP A 1 73 ? 1.394 -8.027 5.445 1.00 95.62 73 ASP A O 1
ATOM 592 N N . ALA A 1 74 ? -0.280 -9.304 4.651 1.00 93.88 74 ALA A N 1
ATOM 593 C CA . ALA A 1 74 ? 0.314 -10.588 5.010 1.00 93.88 74 ALA A CA 1
ATOM 594 C C . ALA A 1 74 ? 1.225 -11.146 3.906 1.00 93.88 74 ALA A C 1
ATOM 596 O O . ALA A 1 74 ? 1.857 -12.184 4.106 1.00 93.88 74 ALA A O 1
ATOM 597 N N . THR A 1 75 ? 1.270 -10.497 2.739 1.00 89.06 75 THR A N 1
ATOM 598 C CA . THR A 1 75 ? 2.153 -10.892 1.642 1.00 89.06 75 THR A CA 1
ATOM 599 C C . THR A 1 75 ? 3.588 -10.745 2.113 1.00 89.06 75 THR A C 1
ATOM 601 O O . THR A 1 75 ? 3.961 -9.673 2.585 1.00 89.06 75 THR A O 1
ATOM 604 N N . CYS A 1 76 ? 4.378 -11.815 2.003 1.00 76.81 76 CYS A N 1
ATOM 605 C CA . CYS A 1 76 ? 5.766 -11.819 2.447 1.00 76.81 76 CYS A CA 1
ATOM 606 C C . CYS A 1 76 ? 6.552 -10.728 1.710 1.00 76.81 76 CYS A C 1
ATOM 608 O O . CYS A 1 76 ? 6.830 -10.860 0.522 1.00 76.81 76 CYS A O 1
ATOM 610 N N . GLN A 1 77 ? 6.899 -9.662 2.423 1.00 71.88 77 GLN A N 1
ATOM 611 C CA . GLN A 1 77 ? 7.760 -8.595 1.936 1.00 71.88 77 GLN A CA 1
ATOM 612 C C . GLN A 1 77 ? 9.217 -8.924 2.245 1.00 71.88 77 GLN A C 1
ATOM 614 O O . GLN A 1 77 ? 9.532 -9.429 3.330 1.00 71.88 77 GLN A O 1
ATOM 619 N N . GLU A 1 78 ? 10.118 -8.587 1.324 1.00 68.31 78 GLU A N 1
ATOM 620 C CA . GLU A 1 78 ? 11.546 -8.598 1.619 1.00 68.31 78 GLU A CA 1
ATOM 621 C C . GLU A 1 78 ? 11.869 -7.420 2.544 1.00 68.31 78 GLU A C 1
ATOM 623 O O . GLU A 1 78 ? 11.925 -6.263 2.132 1.00 68.31 78 GLU A O 1
ATOM 628 N N . LYS A 1 79 ? 12.055 -7.710 3.835 1.00 68.06 79 LYS A N 1
ATOM 629 C CA . LYS A 1 79 ? 12.538 -6.739 4.819 1.00 68.06 79 LYS A CA 1
ATOM 630 C C . LYS A 1 79 ? 13.931 -7.134 5.280 1.00 68.06 79 LYS A C 1
ATOM 632 O O . LYS A 1 79 ? 14.198 -8.299 5.563 1.00 68.06 79 LYS A O 1
ATOM 637 N N . SER A 1 80 ? 14.811 -6.145 5.428 1.00 64.44 80 SER A N 1
ATOM 638 C CA . SER A 1 80 ? 16.156 -6.367 5.973 1.00 64.44 80 SER A CA 1
ATOM 639 C C . SER A 1 80 ? 16.129 -6.844 7.431 1.00 64.44 80 SER A C 1
ATOM 641 O O . SER A 1 80 ? 17.041 -7.548 7.863 1.00 64.44 80 SER A O 1
ATOM 643 N N . LYS A 1 81 ? 15.092 -6.465 8.196 1.00 65.19 81 LYS A N 1
ATOM 644 C CA . LYS A 1 81 ? 14.847 -6.867 9.588 1.00 65.19 81 LYS A CA 1
ATOM 645 C C . LYS A 1 81 ? 13.346 -6.885 9.895 1.00 65.19 81 LYS A C 1
ATOM 647 O O . LYS A 1 81 ? 12.597 -6.075 9.359 1.00 65.19 81 LYS A O 1
ATOM 652 N N . GLY A 1 82 ? 12.947 -7.738 10.839 1.00 69.31 82 GLY A N 1
ATOM 653 C CA . GLY A 1 82 ? 11.581 -7.804 11.365 1.00 69.31 82 GLY A CA 1
ATOM 654 C C . GLY A 1 82 ? 10.693 -8.845 10.672 1.00 69.31 82 GLY A C 1
ATOM 655 O O . GLY A 1 82 ? 11.172 -9.609 9.834 1.00 69.31 82 GLY A O 1
ATOM 656 N N . PRO A 1 83 ? 9.410 -8.923 11.059 1.00 75.50 83 PRO A N 1
ATOM 657 C CA . PRO A 1 83 ? 8.458 -9.846 10.453 1.00 75.50 83 PRO A CA 1
ATOM 658 C C . PRO A 1 83 ? 8.230 -9.516 8.976 1.00 75.50 83 PRO A C 1
ATOM 660 O O . PRO A 1 83 ? 8.198 -8.347 8.598 1.00 75.50 83 PRO A O 1
ATOM 663 N N . SER A 1 84 ? 8.007 -10.535 8.146 1.00 82.38 84 SER A N 1
ATOM 664 C CA . SER A 1 84 ? 7.792 -10.369 6.701 1.00 82.38 84 SER A CA 1
ATOM 665 C C . SER A 1 84 ? 6.414 -9.811 6.315 1.00 82.38 84 SER A C 1
ATOM 667 O O . SER A 1 84 ? 6.128 -9.670 5.133 1.00 82.38 84 SER A O 1
ATOM 669 N N . PHE A 1 85 ? 5.557 -9.481 7.282 1.00 89.06 85 PHE A N 1
ATOM 670 C CA . PHE A 1 85 ? 4.256 -8.840 7.068 1.00 89.06 8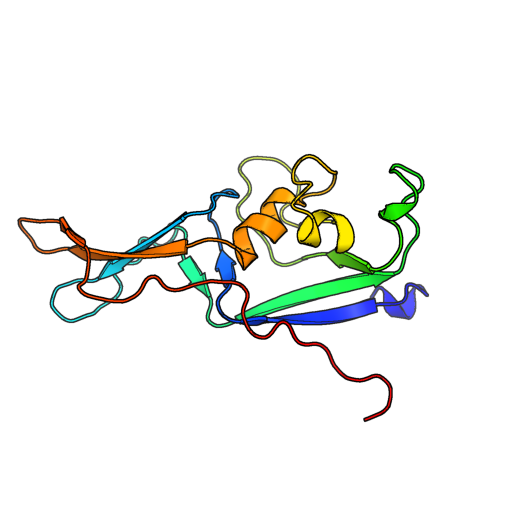5 PHE A CA 1
ATOM 671 C C . PHE A 1 85 ? 4.309 -7.348 7.425 1.00 89.06 85 PHE A C 1
ATOM 673 O O . PHE A 1 85 ? 5.225 -6.906 8.122 1.00 89.06 85 PHE A O 1
ATOM 680 N N . CYS A 1 86 ? 3.320 -6.572 6.980 1.00 91.69 86 CYS A N 1
ATOM 681 C CA . CYS A 1 86 ? 3.209 -5.139 7.268 1.00 91.69 86 CYS A CA 1
ATOM 682 C C . CYS A 1 86 ? 1.919 -4.782 8.016 1.00 91.69 86 CYS A C 1
ATOM 684 O O . CYS A 1 86 ? 0.848 -5.328 7.736 1.00 91.69 86 CYS A O 1
ATOM 686 N N . GLY A 1 87 ? 2.023 -3.792 8.904 1.00 94.31 87 GLY A N 1
ATOM 687 C CA . GLY A 1 87 ? 0.908 -3.190 9.631 1.00 94.31 87 GLY A CA 1
ATOM 688 C C . GLY A 1 87 ? 0.723 -3.729 11.058 1.00 94.31 87 GLY A C 1
ATOM 689 O O . GLY A 1 87 ? 1.492 -4.578 11.512 1.00 94.31 87 GLY A O 1
ATOM 690 N N . PRO A 1 88 ? -0.301 -3.248 11.789 1.00 97.00 88 PRO A N 1
ATOM 691 C CA . PRO A 1 88 ? -1.389 -2.380 11.323 1.00 97.00 88 PRO A CA 1
ATOM 692 C C . PRO A 1 88 ? -0.951 -0.922 11.083 1.00 97.00 88 PRO A C 1
ATOM 694 O O . PRO A 1 88 ? -0.552 -0.217 12.012 1.00 97.00 88 PRO A O 1
ATOM 697 N N . ALA A 1 89 ? -1.076 -0.455 9.839 1.00 98.00 89 ALA A N 1
ATOM 698 C CA . ALA A 1 89 ? -0.765 0.916 9.429 1.00 98.00 89 ALA A CA 1
ATOM 699 C C . ALA A 1 89 ? -2.048 1.765 9.373 1.00 98.00 89 ALA A C 1
ATOM 701 O O . ALA A 1 89 ? -2.963 1.402 8.629 1.00 98.00 89 ALA A O 1
ATOM 702 N N . PRO A 1 90 ? -2.166 2.897 10.089 1.00 98.50 90 PRO A N 1
ATOM 703 C CA . PRO A 1 90 ? -3.358 3.733 9.986 1.00 98.50 90 PRO A CA 1
ATOM 704 C C . PRO A 1 90 ? -3.526 4.278 8.566 1.00 98.50 90 PRO A C 1
ATOM 706 O O . PRO A 1 90 ? -2.662 5.002 8.072 1.00 98.50 90 PRO A O 1
ATOM 709 N N . VAL A 1 91 ? -4.669 4.012 7.926 1.00 98.44 91 VAL A N 1
ATOM 710 C CA . VAL A 1 91 ? -4.961 4.541 6.577 1.00 98.44 91 VAL A CA 1
ATOM 711 C C . VAL A 1 91 ? -4.945 6.072 6.578 1.00 98.44 91 VAL A C 1
ATOM 713 O O . VAL A 1 91 ? -4.486 6.696 5.625 1.00 98.44 91 VAL A O 1
ATOM 716 N N . GLN A 1 92 ? -5.368 6.684 7.688 1.00 98.44 92 GLN A N 1
ATOM 717 C CA . GLN A 1 92 ? -5.273 8.128 7.884 1.00 98.44 92 GLN A CA 1
ATOM 718 C C . GLN A 1 92 ? -3.815 8.624 7.887 1.00 98.44 92 GLN A C 1
ATOM 720 O O . GLN A 1 92 ? -3.539 9.645 7.273 1.00 98.44 92 GLN A O 1
ATOM 725 N N . ALA A 1 93 ? -2.877 7.911 8.523 1.00 98.38 93 ALA A N 1
ATOM 726 C CA . ALA A 1 93 ? -1.460 8.299 8.529 1.00 98.38 93 ALA A CA 1
ATOM 727 C C . ALA A 1 93 ? -0.832 8.160 7.136 1.00 98.38 93 ALA A C 1
ATOM 729 O O . ALA A 1 93 ? -0.106 9.048 6.699 1.00 98.38 93 ALA A O 1
ATOM 730 N N . ILE A 1 94 ? -1.176 7.088 6.409 1.00 97.88 94 ILE A N 1
ATOM 731 C CA . ILE A 1 94 ? -0.762 6.902 5.011 1.00 97.88 94 ILE A CA 1
ATOM 732 C C . ILE A 1 94 ? -1.260 8.077 4.159 1.00 97.88 94 ILE A C 1
ATOM 734 O O . ILE A 1 94 ? -0.494 8.654 3.398 1.00 97.88 94 ILE A O 1
ATOM 738 N N . LYS A 1 95 ? -2.527 8.475 4.306 1.00 97.31 95 LYS A N 1
ATOM 739 C CA . LYS A 1 95 ? -3.105 9.583 3.536 1.00 97.31 95 LYS A CA 1
ATOM 740 C C . LYS A 1 95 ? -2.405 10.924 3.791 1.00 97.31 95 LYS A C 1
ATOM 742 O O . LYS A 1 95 ? -2.188 11.669 2.843 1.00 97.31 95 LYS A O 1
ATOM 747 N N . GLU A 1 96 ? -2.088 11.234 5.046 1.00 97.75 96 GLU A N 1
ATOM 748 C CA . GLU A 1 96 ? -1.446 12.505 5.425 1.00 97.75 96 GLU A CA 1
ATOM 749 C C . GLU A 1 96 ? 0.078 12.501 5.192 1.00 97.75 96 GLU A C 1
ATOM 751 O O . GLU A 1 96 ? 0.718 13.544 5.286 1.00 97.75 96 GLU A O 1
ATOM 756 N N . GLY A 1 97 ? 0.673 11.346 4.871 1.00 96.75 97 GLY A N 1
ATOM 757 C CA . GLY A 1 97 ? 2.124 11.210 4.727 1.00 96.75 97 GLY A CA 1
ATOM 758 C C . GLY A 1 97 ? 2.883 11.212 6.056 1.00 96.75 97 GLY A C 1
ATOM 759 O O . GLY A 1 97 ? 4.079 11.498 6.081 1.00 96.75 97 GLY A O 1
ATOM 760 N N . ASP A 1 98 ? 2.215 10.852 7.156 1.00 97.75 98 ASP A N 1
ATOM 761 C CA . ASP A 1 98 ? 2.790 10.757 8.503 1.00 97.75 98 ASP A CA 1
ATOM 762 C C . ASP A 1 98 ? 3.640 9.465 8.641 1.00 97.75 98 ASP A C 1
ATOM 764 O O . ASP A 1 98 ? 3.333 8.565 9.421 1.00 97.75 98 ASP A O 1
ATOM 768 N N . ILE A 1 99 ? 4.710 9.345 7.844 1.00 96.00 99 ILE A N 1
ATOM 769 C CA . ILE A 1 99 ? 5.488 8.104 7.628 1.00 96.00 99 ILE A CA 1
ATOM 770 C C . ILE A 1 99 ? 6.269 7.577 8.841 1.00 96.00 99 ILE A C 1
ATOM 772 O O . ILE A 1 99 ? 6.734 6.439 8.804 1.00 96.00 99 ILE A O 1
ATOM 776 N N . GLU A 1 100 ? 6.413 8.379 9.896 1.00 96.12 100 GLU A N 1
ATOM 777 C CA . GLU A 1 100 ? 7.057 7.976 11.156 1.00 96.12 100 GLU A CA 1
ATOM 778 C C . GLU A 1 100 ? 6.082 7.285 12.125 1.00 96.12 100 GLU A C 1
ATOM 780 O O . GLU A 1 100 ? 6.479 6.855 13.204 1.00 96.12 100 GLU A O 1
ATOM 785 N N . VAL A 1 101 ? 4.792 7.204 11.778 1.00 96.81 101 VAL A N 1
ATOM 786 C CA . VAL A 1 101 ? 3.782 6.537 12.604 1.00 96.81 101 VAL A CA 1
ATOM 787 C C . VAL A 1 101 ? 3.887 5.026 12.444 1.00 96.81 101 VAL A C 1
ATOM 789 O O . VAL A 1 101 ? 3.843 4.494 11.334 1.00 96.81 101 VAL A O 1
ATOM 792 N N . ASP A 1 102 ? 3.949 4.323 13.570 1.00 93.69 102 ASP A N 1
ATOM 793 C CA . ASP A 1 102 ? 3.933 2.868 13.572 1.00 93.69 102 ASP A CA 1
ATOM 794 C C . ASP A 1 102 ? 2.528 2.295 13.275 1.00 93.69 102 ASP A C 1
ATOM 796 O O . ASP A 1 102 ? 1.497 2.844 13.669 1.00 93.69 102 ASP A O 1
ATOM 800 N N . TYR A 1 103 ? 2.399 1.149 12.609 1.00 93.75 103 TYR A N 1
ATOM 801 C CA . TYR A 1 103 ? 3.469 0.315 12.055 1.00 93.75 103 TYR A CA 1
ATOM 802 C C . TYR A 1 103 ? 3.505 0.435 10.531 1.00 93.75 103 TYR A C 1
ATOM 804 O O . TYR A 1 103 ? 2.456 0.533 9.900 1.00 93.75 103 TYR A O 1
ATOM 812 N N . ASP A 1 104 ? 4.702 0.379 9.940 1.00 93.62 104 ASP A N 1
ATOM 813 C CA . ASP A 1 104 ? 4.934 0.250 8.491 1.00 93.62 104 ASP A CA 1
ATOM 814 C C . ASP A 1 104 ? 4.212 1.287 7.597 1.00 93.62 104 ASP A C 1
ATOM 816 O O . ASP A 1 104 ? 3.999 1.040 6.407 1.00 93.62 104 ASP A O 1
ATOM 820 N N . VAL A 1 105 ? 3.853 2.472 8.113 1.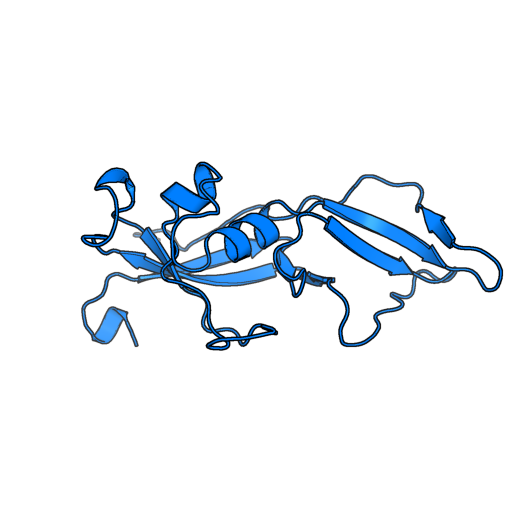00 96.31 105 VAL A N 1
ATOM 821 C CA . VAL A 1 105 ? 3.185 3.518 7.311 1.00 96.31 105 VAL A CA 1
ATOM 822 C C . VAL A 1 105 ? 4.050 3.925 6.123 1.00 96.31 105 VAL A C 1
ATOM 824 O O . VAL A 1 105 ? 3.542 4.045 5.009 1.00 96.31 105 VAL A O 1
ATOM 827 N N . ARG A 1 106 ? 5.367 4.055 6.327 1.00 94.38 106 ARG A N 1
ATOM 828 C CA . ARG A 1 106 ? 6.320 4.367 5.255 1.00 94.38 106 ARG A CA 1
ATOM 829 C C . ARG A 1 106 ? 6.290 3.346 4.113 1.00 94.38 106 ARG A C 1
ATOM 831 O O . ARG A 1 106 ? 6.397 3.751 2.960 1.00 94.38 106 ARG A O 1
ATOM 838 N N . TYR A 1 107 ? 6.109 2.057 4.410 1.00 92.31 107 TYR A N 1
ATOM 839 C CA . TYR A 1 107 ? 6.017 1.008 3.388 1.00 92.31 107 TYR A CA 1
ATOM 840 C C . TYR A 1 107 ? 4.784 1.218 2.501 1.00 92.31 107 TYR A C 1
ATOM 842 O O . TYR A 1 107 ? 4.921 1.339 1.286 1.00 92.31 107 TYR A O 1
ATOM 850 N N . PHE A 1 108 ? 3.596 1.339 3.104 1.00 94.69 108 PHE A N 1
ATOM 851 C CA . PHE A 1 108 ? 2.359 1.568 2.350 1.00 94.69 108 PHE A CA 1
ATOM 852 C C . PHE A 1 108 ? 2.403 2.894 1.587 1.00 94.69 108 PHE A C 1
ATOM 854 O O . PHE A 1 108 ? 2.002 2.950 0.428 1.00 94.69 108 PHE A O 1
ATOM 861 N N . PHE A 1 109 ? 2.922 3.950 2.220 1.00 95.44 109 PHE A N 1
ATOM 862 C CA . PHE A 1 109 ? 3.064 5.262 1.599 1.00 95.44 109 PHE A CA 1
ATOM 863 C C . PHE A 1 109 ? 3.965 5.211 0.365 1.00 95.44 109 PHE A C 1
ATOM 865 O O . PHE A 1 109 ? 3.589 5.729 -0.684 1.00 95.44 109 PHE A O 1
ATOM 872 N N . ALA A 1 110 ? 5.128 4.567 0.475 1.00 92.81 110 ALA A N 1
ATOM 873 C CA . ALA A 1 110 ? 6.053 4.410 -0.637 1.00 92.81 110 ALA A CA 1
ATOM 874 C C . ALA A 1 110 ? 5.433 3.594 -1.775 1.00 92.81 110 ALA A C 1
ATOM 876 O O . ALA A 1 110 ? 5.494 4.004 -2.930 1.00 92.81 110 ALA A O 1
ATOM 877 N N . ALA A 1 111 ? 4.774 2.485 -1.449 1.00 92.31 111 ALA A N 1
ATOM 878 C CA . ALA A 1 111 ? 4.229 1.577 -2.444 1.00 92.31 111 ALA A CA 1
ATOM 879 C C . ALA A 1 111 ? 3.110 2.179 -3.317 1.00 92.31 111 ALA A C 1
ATOM 881 O O . ALA A 1 111 ? 2.933 1.760 -4.462 1.00 92.31 111 ALA A O 1
ATOM 882 N N . ILE A 1 112 ? 2.375 3.173 -2.802 1.00 93.50 112 ILE A N 1
ATOM 883 C CA . ILE A 1 112 ? 1.303 3.862 -3.541 1.00 93.50 112 ILE A CA 1
ATOM 884 C C . ILE A 1 112 ? 1.699 5.241 -4.084 1.00 93.50 112 ILE A C 1
ATOM 886 O O . ILE A 1 112 ? 0.924 5.818 -4.835 1.00 93.50 112 ILE A O 1
ATOM 890 N N . ASN A 1 113 ? 2.849 5.801 -3.693 1.00 93.19 113 ASN A N 1
ATOM 891 C CA . ASN A 1 113 ? 3.286 7.135 -4.141 1.00 93.19 113 ASN A CA 1
ATOM 892 C C . ASN A 1 113 ? 4.622 7.131 -4.896 1.00 93.19 113 ASN A C 1
ATOM 894 O O . ASN A 1 113 ? 5.070 8.188 -5.351 1.00 93.19 113 ASN A O 1
ATOM 898 N N . ALA A 1 114 ? 5.290 5.984 -5.025 1.00 91.12 114 ALA A N 1
ATOM 899 C CA . ALA A 1 114 ? 6.545 5.897 -5.750 1.00 91.12 114 ALA A CA 1
ATOM 900 C C . ALA A 1 114 ? 6.389 6.297 -7.222 1.00 91.12 114 ALA A C 1
ATOM 902 O O . ALA A 1 114 ? 5.394 5.994 -7.892 1.00 91.12 114 ALA A O 1
ATOM 903 N N . LYS A 1 115 ? 7.425 6.956 -7.735 1.00 89.44 115 LYS A N 1
ATOM 904 C CA . LYS A 1 115 ? 7.586 7.267 -9.153 1.00 89.44 115 LYS A CA 1
ATOM 905 C C . LYS A 1 115 ? 8.436 6.188 -9.794 1.00 89.44 115 LYS A C 1
ATOM 907 O O . LYS A 1 115 ? 9.526 5.903 -9.305 1.00 89.44 115 LYS A O 1
ATOM 912 N N . CYS A 1 116 ? 7.956 5.622 -10.891 1.00 87.12 116 CYS A N 1
ATOM 913 C CA . CYS A 1 116 ? 8.737 4.667 -11.656 1.00 87.12 116 CYS A CA 1
ATOM 914 C C . CYS A 1 116 ? 9.396 5.361 -12.855 1.00 87.12 116 CYS A C 1
ATOM 916 O O . CYS A 1 116 ? 8.710 5.914 -13.725 1.00 87.12 116 CYS A O 1
ATOM 918 N N . GLN A 1 117 ? 10.729 5.354 -12.855 1.00 86.62 117 GLN A N 1
ATOM 919 C CA . GLN A 1 117 ? 11.569 5.788 -13.960 1.00 86.62 117 GLN A CA 1
ATOM 920 C C . GLN A 1 117 ? 11.928 4.571 -14.810 1.00 86.62 117 GLN A C 1
ATOM 922 O O . GLN A 1 117 ? 12.342 3.531 -14.303 1.00 86.62 117 GLN A O 1
ATOM 927 N N . VAL A 1 118 ? 11.757 4.710 -16.120 1.00 86.81 118 VAL A N 1
ATOM 928 C CA . VAL A 1 118 ? 12.095 3.659 -17.076 1.00 86.81 118 VAL A CA 1
ATOM 929 C C . VAL A 1 118 ? 13.425 4.002 -17.732 1.00 86.81 118 VAL A C 1
ATOM 931 O O . VAL A 1 118 ? 13.634 5.139 -18.174 1.00 86.81 118 VAL A O 1
ATOM 934 N N . TRP A 1 119 ? 14.305 3.013 -17.802 1.00 88.19 119 TRP A N 1
ATOM 935 C CA . TRP A 1 119 ? 15.627 3.099 -18.399 1.00 88.19 119 TRP A CA 1
ATOM 936 C C . TRP A 1 119 ? 15.767 2.091 -19.538 1.00 88.19 119 TRP A C 1
ATOM 938 O O . TRP A 1 119 ? 15.292 0.962 -19.443 1.00 88.19 119 TRP A O 1
ATOM 948 N N . LEU A 1 120 ? 16.431 2.510 -20.611 1.00 89.25 120 LEU A N 1
ATOM 949 C CA . LEU A 1 120 ? 16.838 1.669 -21.729 1.00 89.25 120 LEU A CA 1
ATOM 950 C C . LEU A 1 120 ? 18.325 1.352 -21.569 1.00 89.25 120 LEU A C 1
ATOM 952 O O . LEU A 1 120 ? 19.160 2.259 -21.608 1.00 89.25 120 LEU A O 1
ATOM 956 N N . GLN A 1 121 ? 18.630 0.074 -21.382 1.00 88.00 121 GLN A N 1
ATOM 957 C CA . GLN A 1 121 ? 19.979 -0.461 -21.282 1.00 88.00 121 GLN A CA 1
ATOM 958 C C . GLN A 1 121 ? 20.389 -1.019 -22.646 1.00 88.00 121 GLN A C 1
ATOM 960 O O . GLN A 1 121 ? 19.770 -1.949 -23.160 1.00 88.00 121 GLN A O 1
ATOM 965 N N . THR A 1 122 ? 21.455 -0.466 -23.215 1.00 85.88 122 THR A N 1
ATOM 966 C CA . THR A 1 122 ? 22.139 -1.022 -24.389 1.00 85.88 122 THR A CA 1
ATOM 967 C C . THR A 1 122 ? 23.462 -1.651 -23.943 1.00 85.88 122 THR A C 1
ATOM 969 O O . THR A 1 122 ? 23.833 -1.559 -22.769 1.00 85.88 122 THR A O 1
ATOM 972 N N . ALA A 1 123 ? 24.191 -2.311 -24.847 1.00 83.75 123 ALA A N 1
ATOM 973 C CA . ALA A 1 123 ? 25.499 -2.886 -24.513 1.00 83.75 123 ALA A CA 1
ATOM 974 C C . ALA A 1 123 ? 26.509 -1.832 -24.012 1.00 83.75 123 ALA A C 1
ATOM 976 O O . ALA A 1 123 ? 27.357 -2.145 -23.178 1.00 83.75 123 ALA A O 1
ATOM 977 N N . ASP A 1 124 ? 26.377 -0.590 -24.486 1.00 85.56 124 ASP A N 1
ATOM 978 C CA . ASP A 1 124 ? 27.362 0.475 -24.287 1.00 85.56 124 ASP A CA 1
ATOM 979 C C . ASP A 1 124 ? 26.837 1.659 -23.452 1.00 85.56 124 ASP A C 1
ATOM 981 O O . ASP A 1 124 ? 27.631 2.512 -23.052 1.00 85.56 124 ASP A O 1
ATOM 985 N N . ASP A 1 125 ? 25.525 1.751 -23.190 1.00 88.50 125 ASP A N 1
ATOM 986 C CA . ASP A 1 125 ? 24.914 2.935 -22.571 1.00 88.50 125 ASP A CA 1
ATOM 987 C C . ASP A 1 125 ? 23.650 2.626 -21.743 1.00 88.50 125 ASP A C 1
ATOM 989 O O . ASP A 1 125 ? 22.971 1.614 -21.935 1.00 88.50 125 ASP A O 1
ATOM 993 N N . LEU A 1 126 ? 23.313 3.540 -20.829 1.00 88.38 126 LEU A N 1
ATOM 994 C CA . LEU A 1 126 ? 22.081 3.548 -20.042 1.00 88.38 126 LEU A CA 1
ATOM 995 C C . LEU A 1 126 ? 21.406 4.915 -20.184 1.00 88.38 126 LEU A C 1
ATOM 997 O O . LEU A 1 126 ? 21.873 5.917 -19.642 1.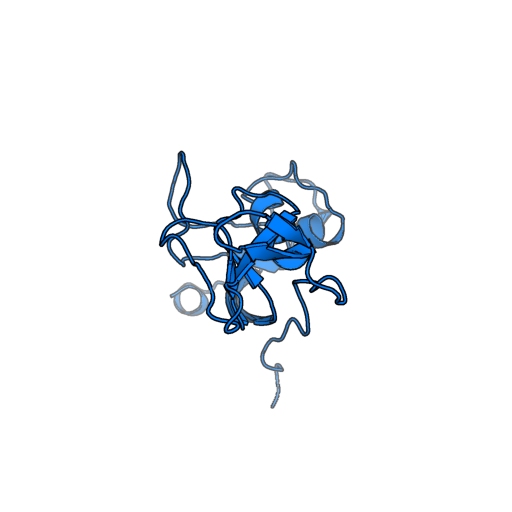00 88.38 126 LEU A O 1
ATOM 1001 N N . LYS A 1 127 ? 20.260 4.950 -20.866 1.00 89.81 127 LYS A N 1
ATOM 1002 C CA . LYS A 1 127 ? 19.527 6.192 -21.154 1.00 89.81 127 LYS A CA 1
ATOM 1003 C C . LYS A 1 127 ? 18.101 6.149 -20.606 1.00 89.81 127 LYS A C 1
ATOM 1005 O O . LYS A 1 127 ? 17.473 5.091 -20.632 1.00 89.81 127 LYS A O 1
ATOM 1010 N N . PRO A 1 128 ? 17.539 7.271 -20.129 1.00 88.06 128 PRO A N 1
ATOM 1011 C CA . PRO A 1 128 ? 16.135 7.308 -19.738 1.00 88.06 128 PRO A CA 1
ATOM 1012 C C . PRO A 1 128 ? 15.244 7.066 -20.964 1.00 88.06 128 PRO A C 1
ATOM 1014 O O . PRO A 1 128 ? 15.484 7.617 -22.041 1.00 88.06 128 PRO A O 1
ATOM 1017 N N . ALA A 1 129 ? 14.204 6.247 -20.807 1.00 84.69 129 ALA A N 1
ATOM 1018 C CA . ALA A 1 129 ? 13.234 6.027 -21.870 1.00 84.69 129 ALA A CA 1
ATOM 1019 C C . ALA A 1 129 ? 12.460 7.320 -22.171 1.00 84.69 129 ALA A C 1
ATOM 1021 O O . ALA A 1 129 ? 12.092 8.073 -21.265 1.00 84.69 129 ALA A O 1
ATOM 1022 N N . LEU A 1 130 ? 12.181 7.566 -23.454 1.00 74.50 130 LEU A N 1
ATOM 1023 C CA . LEU A 1 130 ? 11.384 8.709 -23.889 1.00 74.50 130 LEU A CA 1
ATOM 1024 C C . LEU A 1 130 ? 9.900 8.431 -23.574 1.00 74.50 130 LEU A C 1
ATOM 1026 O O . LEU A 1 130 ? 9.202 7.789 -24.354 1.00 74.50 130 LEU A O 1
ATOM 1030 N N . GLY A 1 131 ? 9.415 8.855 -22.405 1.00 68.19 131 GLY A N 1
ATOM 1031 C CA . GLY A 1 131 ? 8.045 8.574 -21.971 1.00 68.19 131 GLY A CA 1
ATOM 1032 C C . GLY A 1 131 ? 7.652 9.255 -20.661 1.00 68.19 131 GLY A C 1
ATOM 1033 O O . GLY A 1 131 ? 8.472 9.873 -19.985 1.00 68.19 131 GLY A O 1
ATOM 1034 N N . SER A 1 132 ? 6.369 9.159 -20.309 1.00 62.19 132 SER A N 1
ATOM 1035 C CA . SER A 1 132 ? 5.840 9.684 -19.047 1.00 62.19 132 SER A CA 1
ATOM 1036 C C . SER A 1 132 ? 6.222 8.788 -17.870 1.00 62.19 132 SER A C 1
ATOM 1038 O O . SER A 1 132 ? 6.070 7.568 -17.950 1.00 62.19 132 SER A O 1
ATOM 1040 N N . THR A 1 133 ? 6.627 9.396 -16.753 1.00 69.00 133 THR A N 1
ATOM 1041 C CA . THR A 1 133 ? 6.784 8.716 -15.459 1.00 69.00 133 THR A CA 1
ATOM 1042 C C . THR A 1 133 ? 5.529 7.904 -15.131 1.00 69.00 133 THR A C 1
ATOM 1044 O O . THR A 1 133 ? 4.419 8.440 -15.168 1.00 69.00 133 THR A O 1
ATOM 1047 N N . LYS A 1 134 ? 5.688 6.616 -14.797 1.00 73.19 134 LYS A N 1
ATOM 1048 C CA . LYS A 1 134 ? 4.565 5.807 -14.305 1.00 73.19 134 LYS A CA 1
ATOM 1049 C C . LYS A 1 134 ? 4.313 6.185 -12.842 1.00 73.19 134 LYS A C 1
ATOM 1051 O O . LYS A 1 134 ? 5.233 6.147 -12.022 1.00 73.19 134 LYS A O 1
ATOM 1056 N N . TYR A 1 135 ? 3.074 6.544 -12.521 1.00 76.19 135 TYR A N 1
ATOM 1057 C CA . TYR A 1 135 ? 2.643 6.815 -11.149 1.00 76.19 135 TYR A CA 1
ATOM 1058 C C . TYR A 1 135 ? 2.006 5.564 -10.538 1.00 76.19 135 TYR A C 1
ATOM 1060 O O . TYR A 1 135 ? 1.248 4.844 -11.199 1.00 76.19 135 TYR A O 1
ATOM 1068 N N . THR A 1 136 ? 2.335 5.297 -9.278 1.00 86.94 136 THR A N 1
ATOM 1069 C CA . THR A 1 136 ? 1.802 4.163 -8.516 1.00 86.94 136 THR A CA 1
ATOM 1070 C C . THR A 1 136 ? 0.515 4.533 -7.771 1.00 86.94 136 THR A C 1
ATOM 1072 O O . THR A 1 136 ? 0.140 5.703 -7.730 1.00 86.94 136 THR A O 1
ATOM 1075 N N . GLY A 1 137 ? -0.197 3.534 -7.240 1.00 83.38 137 GLY A N 1
ATOM 1076 C CA . GLY A 1 137 ? -1.311 3.741 -6.309 1.00 83.38 137 GLY A CA 1
ATOM 1077 C C . GLY A 1 137 ? -2.640 4.150 -6.943 1.00 83.38 137 GLY A C 1
ATOM 1078 O O . GLY A 1 137 ? -3.434 4.855 -6.318 1.00 83.38 137 GLY A O 1
ATOM 1079 N N . ASN A 1 138 ? -2.917 3.714 -8.171 1.00 87.94 138 ASN A N 1
ATOM 1080 C CA . ASN A 1 138 ? -4.137 4.099 -8.877 1.00 87.94 138 ASN A CA 1
ATOM 1081 C C . ASN A 1 138 ? -5.336 3.208 -8.510 1.00 87.94 138 ASN A C 1
ATOM 1083 O O . ASN A 1 138 ? -5.189 2.030 -8.180 1.00 87.94 138 ASN A O 1
ATOM 1087 N N . ASN A 1 139 ? -6.546 3.768 -8.626 1.00 93.62 139 ASN A N 1
ATOM 1088 C CA . ASN A 1 139 ? -7.826 3.051 -8.527 1.00 93.62 139 ASN A CA 1
ATOM 1089 C C . ASN A 1 139 ? -7.949 2.127 -7.301 1.00 93.62 139 ASN A C 1
ATOM 1091 O O . ASN A 1 139 ? -8.422 0.994 -7.419 1.00 93.62 139 ASN A O 1
ATOM 1095 N N . ILE A 1 140 ? -7.528 2.600 -6.123 1.00 96.06 140 ILE A N 1
ATOM 1096 C CA . ILE A 1 140 ? -7.630 1.827 -4.880 1.00 96.06 140 ILE A CA 1
ATOM 1097 C C . ILE A 1 140 ? -9.101 1.473 -4.623 1.00 96.06 140 ILE A C 1
ATOM 1099 O O . ILE A 1 140 ? -9.948 2.347 -4.439 1.00 96.06 140 ILE A O 1
ATOM 1103 N N . SER A 1 141 ? -9.403 0.178 -4.645 1.00 97.62 141 SER A N 1
ATOM 1104 C CA . SER A 1 141 ? -10.759 -0.354 -4.767 1.00 97.62 141 SER A CA 1
ATOM 1105 C C . SER A 1 141 ? -11.085 -1.344 -3.657 1.00 97.62 141 SER A C 1
ATOM 1107 O O . SER A 1 141 ? -10.246 -2.129 -3.224 1.00 97.62 141 SER A O 1
ATOM 1109 N N . THR A 1 142 ? -12.343 -1.357 -3.225 1.00 98.19 142 THR A N 1
ATOM 1110 C CA . THR A 1 142 ? -12.892 -2.370 -2.318 1.00 98.19 142 THR A CA 1
ATOM 1111 C C . THR A 1 142 ? -14.348 -2.656 -2.678 1.00 98.19 142 THR A C 1
ATOM 1113 O O . THR A 1 142 ? -15.023 -1.821 -3.282 1.00 98.19 142 THR A O 1
ATOM 1116 N N . LYS A 1 143 ? -14.848 -3.841 -2.312 1.00 97.88 143 LYS A N 1
ATOM 1117 C CA . LYS A 1 143 ? -16.242 -4.225 -2.565 1.00 97.88 143 LYS A CA 1
ATOM 1118 C C . LYS A 1 143 ? -17.196 -3.275 -1.829 1.00 97.88 143 LYS A C 1
ATOM 1120 O O . LYS A 1 143 ? -17.009 -2.999 -0.644 1.00 97.88 143 LYS A O 1
ATOM 1125 N N . SER A 1 144 ? -18.262 -2.853 -2.508 1.00 96.75 144 SER A N 1
ATOM 1126 C CA . SER A 1 144 ? -19.356 -2.104 -1.883 1.00 96.75 144 SER A CA 1
ATOM 1127 C C . SER A 1 144 ? -20.095 -2.943 -0.819 1.00 96.75 144 SER A C 1
ATOM 1129 O O . SER A 1 144 ? -20.105 -4.182 -0.857 1.00 96.75 144 SER A O 1
ATOM 1131 N N . VAL A 1 145 ? -20.733 -2.262 0.137 1.00 93.81 145 VAL A N 1
ATOM 1132 C CA . VAL A 1 145 ? -21.424 -2.899 1.273 1.00 93.81 145 VAL A CA 1
ATOM 1133 C C . VAL A 1 145 ? -22.674 -3.675 0.828 1.00 93.81 145 VAL A C 1
ATOM 1135 O O . VAL A 1 145 ? -22.912 -4.758 1.352 1.00 93.81 145 VAL A O 1
ATOM 1138 N N . ASN A 1 146 ? -23.418 -3.182 -0.172 1.00 87.31 146 ASN A N 1
ATOM 1139 C CA . ASN A 1 146 ? -24.785 -3.638 -0.488 1.00 87.31 146 ASN A CA 1
ATOM 1140 C C . ASN A 1 146 ? -25.011 -4.065 -1.955 1.00 87.31 146 ASN A C 1
ATOM 1142 O O . ASN A 1 146 ? -26.152 -4.093 -2.407 1.00 87.31 146 ASN A O 1
ATOM 1146 N N . THR A 1 147 ? -23.952 -4.378 -2.703 1.00 51.81 147 THR A N 1
ATOM 1147 C CA . THR A 1 147 ? -24.045 -4.952 -4.065 1.00 51.81 147 THR A CA 1
ATOM 1148 C C . THR A 1 147 ? -23.454 -6.341 -4.126 1.00 51.81 147 THR A C 1
ATOM 1150 O O . THR A 1 147 ? -22.365 -6.509 -3.522 1.00 51.81 147 THR A O 1
#

Organism: Herpetotheres cachinnans (NCBI:txid56343)

InterPro domains:
  IPR002931 Transglutaminase-like [PF01841] (2-74)
  IPR002931 Transglutaminase-like [SM00460] (1-76)
  IPR036985 Transglutaminase-like superfamily [G3DSA:3.90.260.10] (1-147)
  IPR038765 Papain-like cysteine peptidase superfamily [SSF54001] (1-145)
  IPR050779 Protein-glutamine gamma-glutamyltransferases [PTHR11590] (1-146)

Radius of gyration: 17.39 Å; chains: 1; bounding box: 52×28×50 Å

Secondary structure (DSSP, 8-state):
-GGGGT--EEEEEEEEEEES-TT-SEEEEEE-TT--B---TTS-EEEEEEEEEEEEE--TTS-GGG-EEEEEE-S----SSS-SSEEEEEHHHHHHT-TTSTTTHHHHHHHHHPEEEEEEE-SS-EEE-SSPPEEP-EEEE---S--

Sequence (147 aa):
VLRCLGIPTRMVTGFTWAHNTNSCLSVDEYYDEDGTLLTQDKSACVWTFHVWNECWMARADLLPKYSGWQALDATCQEKSKGPSFCGPAPVQAIKEGDIEVDYDVRYFFAAINAKCQVWLQTADDLKPALGSTKYTGNNISTKSVNT

Foldseek 3Di:
DCVVVVWAKWKKKFAFWWALPLLDLAFEWEAEPVRHTPDPPRGIDTDRMDMWMWTFAADPVDDRQQGTTFTKAPPQGDDPDDGRIWDSHRPSCLVVVVCVDDDRSSVSNSGAAHWYWYWYDYPVDIHTDPDDIDGGGPPIDTDDPPD

pLDDT: mean 88.91, std 10.76, range [51.81, 98.69]